Protein AF-A0AAP4F6T9-F1 (afdb_monomer_lite)

Sequence (66 aa):
MATLSVREIEQRVTQIAEQDEFGDDLLFDLLLAYGRAQSNVTRLRNGSYNVAEDPSRDYAQKNIVY

Structure (mmCIF, N/CA/C/O backbone):
data_AF-A0AAP4F6T9-F1
#
_entry.id   AF-A0AAP4F6T9-F1
#
loop_
_atom_site.group_PDB
_atom_site.id
_atom_site.type_symbol
_atom_site.label_atom_id
_atom_site.label_alt_id
_atom_site.label_comp_id
_atom_site.label_asym_id
_atom_site.label_entity_id
_atom_site.label_seq_id
_atom_site.pdbx_PDB_ins_code
_atom_site.Cartn_x
_atom_site.Cartn_y
_atom_site.Cartn_z
_atom_site.occupancy
_atom_site.B_iso_or_equiv
_atom_site.auth_seq_id
_atom_site.auth_comp_id
_atom_site.auth_asym_id
_atom_site.auth_atom_id
_atom_site.pdbx_PDB_model_num
ATOM 1 N N . MET A 1 1 ? -3.908 -10.401 6.439 1.00 58.69 1 MET A N 1
ATOM 2 C CA . MET A 1 1 ? -3.889 -8.926 6.318 1.00 58.69 1 MET A CA 1
ATOM 3 C C . MET A 1 1 ? -4.529 -8.382 7.571 1.00 58.69 1 MET A C 1
ATOM 5 O O . MET A 1 1 ? -5.596 -8.872 7.915 1.00 58.69 1 MET A O 1
ATOM 9 N N . ALA A 1 2 ? -3.870 -7.466 8.279 1.00 62.75 2 ALA A N 1
ATOM 10 C CA . ALA A 1 2 ? -4.523 -6.770 9.381 1.00 62.75 2 ALA A CA 1
ATOM 11 C C . ALA A 1 2 ? -5.604 -5.859 8.786 1.00 62.75 2 ALA A C 1
ATOM 13 O O . ALA A 1 2 ? -5.342 -5.148 7.816 1.00 62.75 2 ALA A O 1
ATOM 14 N N . THR A 1 3 ? -6.823 -5.936 9.306 1.00 80.12 3 THR A N 1
ATOM 15 C CA . THR A 1 3 ? -7.919 -5.058 8.897 1.00 80.12 3 THR A CA 1
ATOM 16 C C . THR A 1 3 ? -7.704 -3.702 9.553 1.00 80.12 3 THR A C 1
ATOM 18 O O . THR A 1 3 ? -7.826 -3.594 10.770 1.00 80.12 3 THR A O 1
ATOM 21 N N . LEU A 1 4 ? -7.341 -2.697 8.759 1.00 87.12 4 LEU A N 1
ATOM 22 C CA . LEU A 1 4 ? -7.275 -1.315 9.222 1.00 87.12 4 LEU A CA 1
ATOM 23 C C . LEU A 1 4 ? -8.686 -0.738 9.281 1.00 87.12 4 LEU A C 1
ATOM 25 O O . LEU A 1 4 ? -9.501 -0.974 8.386 1.00 87.12 4 LEU A O 1
ATOM 29 N N . SER A 1 5 ? -8.969 0.030 10.324 1.00 93.56 5 SER A N 1
ATOM 30 C CA . SER A 1 5 ? -10.145 0.888 10.358 1.00 93.56 5 SER A CA 1
ATOM 31 C C . SER A 1 5 ? -9.989 2.044 9.368 1.00 93.56 5 SER A C 1
ATOM 33 O O . SER A 1 5 ? -8.880 2.473 9.050 1.00 93.56 5 SER A O 1
ATOM 35 N N . VAL A 1 6 ? -11.116 2.589 8.907 1.00 93.00 6 VAL A N 1
ATOM 36 C CA . VAL A 1 6 ? -11.127 3.753 8.003 1.00 93.00 6 VAL A CA 1
ATOM 37 C C . VAL A 1 6 ? -10.367 4.932 8.617 1.00 93.00 6 VAL A C 1
ATOM 39 O O . VAL A 1 6 ? -9.544 5.544 7.947 1.00 93.00 6 VAL A O 1
ATOM 42 N N . ARG A 1 7 ? -10.545 5.167 9.923 1.00 95.62 7 ARG A N 1
ATOM 43 C CA . ARG A 1 7 ? -9.846 6.225 10.663 1.00 95.62 7 ARG A CA 1
ATOM 44 C C . ARG A 1 7 ? -8.322 6.062 10.653 1.00 95.62 7 ARG A C 1
ATOM 46 O O . ARG A 1 7 ? -7.600 7.049 10.559 1.00 95.62 7 ARG A O 1
ATOM 53 N N . GLU A 1 8 ? -7.820 4.832 10.760 1.00 95.00 8 GLU A N 1
ATOM 54 C CA . GLU A 1 8 ? -6.377 4.572 10.681 1.00 95.00 8 GLU A CA 1
ATOM 55 C C . GLU A 1 8 ? -5.826 4.835 9.280 1.00 95.00 8 GLU A C 1
ATOM 57 O O . GLU A 1 8 ? -4.703 5.318 9.152 1.00 95.00 8 GLU A O 1
ATOM 62 N N . ILE A 1 9 ? -6.601 4.533 8.235 1.00 94.75 9 ILE A N 1
ATOM 63 C CA . ILE A 1 9 ? -6.215 4.828 6.852 1.00 94.75 9 ILE A CA 1
ATOM 64 C C . ILE A 1 9 ? -6.173 6.342 6.641 1.00 94.75 9 ILE A C 1
ATOM 66 O O . ILE A 1 9 ? -5.168 6.847 6.153 1.00 94.75 9 ILE A O 1
ATOM 70 N N . GLU A 1 10 ? -7.212 7.068 7.062 1.00 95.81 10 GLU A N 1
ATOM 71 C CA . GLU A 1 10 ? -7.270 8.532 6.975 1.00 95.81 10 GLU A CA 1
ATOM 72 C C . GLU A 1 10 ? -6.056 9.177 7.644 1.00 95.81 10 GLU A C 1
ATOM 74 O O . GLU A 1 10 ? -5.357 9.961 7.013 1.00 95.81 10 GLU A O 1
ATOM 79 N N . GLN A 1 11 ? -5.736 8.779 8.878 1.00 96.25 11 GLN A N 1
ATOM 80 C CA . GLN A 1 11 ? -4.586 9.323 9.600 1.00 96.25 11 GLN A CA 1
ATOM 81 C C . GLN A 1 11 ? -3.263 9.105 8.850 1.00 96.25 11 GLN A C 1
ATOM 83 O O . GLN A 1 11 ? -2.429 10.006 8.795 1.00 96.25 11 GLN A O 1
ATOM 88 N N . ARG A 1 12 ? -3.062 7.916 8.273 1.00 95.06 12 ARG A N 1
ATOM 89 C CA . ARG A 1 12 ? -1.844 7.586 7.518 1.00 95.06 12 ARG A CA 1
ATOM 90 C C . ARG A 1 12 ? -1.760 8.347 6.199 1.00 95.06 12 ARG A C 1
ATOM 92 O O . ARG A 1 12 ? -0.678 8.766 5.815 1.00 95.06 12 ARG A O 1
ATOM 99 N N . VAL A 1 13 ? -2.886 8.527 5.512 1.00 95.19 13 VAL A N 1
ATOM 100 C CA . VAL A 1 13 ? -2.943 9.281 4.253 1.00 95.19 13 VAL A CA 1
ATOM 101 C C . VAL A 1 13 ? -2.725 10.773 4.501 1.00 95.19 13 VAL A C 1
ATOM 103 O O . VAL A 1 13 ? -1.996 11.396 3.736 1.00 95.19 13 VAL A O 1
ATOM 106 N N . THR A 1 14 ? -3.267 11.340 5.583 1.00 95.12 14 THR A N 1
ATOM 107 C CA . THR A 1 14 ? -3.033 12.747 5.949 1.00 95.12 14 THR A CA 1
ATOM 108 C C . THR A 1 14 ? -1.547 13.042 6.138 1.00 95.12 14 THR A C 1
ATOM 110 O O . THR A 1 14 ? -1.063 14.028 5.602 1.00 95.12 14 THR A O 1
ATOM 113 N N . GLN A 1 15 ? -0.796 12.152 6.797 1.00 92.56 15 GLN A N 1
ATOM 114 C CA . GLN A 1 15 ? 0.658 12.310 6.967 1.00 92.56 15 GLN A CA 1
ATOM 115 C C . GLN A 1 15 ? 1.429 12.348 5.639 1.00 92.56 15 GLN A C 1
ATOM 117 O O . GLN A 1 15 ? 2.484 12.969 5.555 1.00 92.56 15 GLN A O 1
ATOM 122 N N . ILE A 1 16 ? 0.924 11.671 4.605 1.00 93.25 16 ILE A N 1
ATOM 123 C CA . ILE A 1 16 ? 1.504 11.723 3.259 1.00 93.25 16 ILE A CA 1
ATOM 12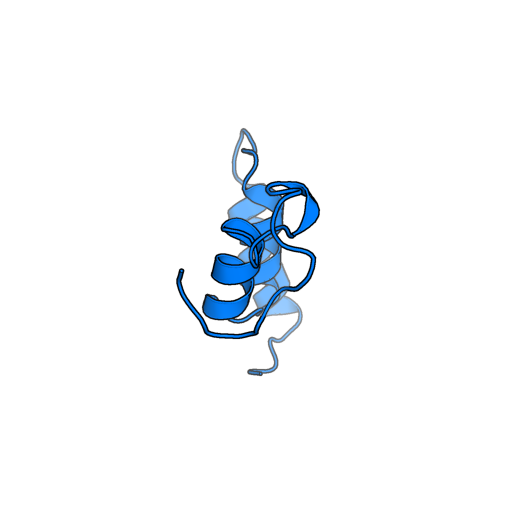4 C C . ILE A 1 16 ? 1.097 13.035 2.580 1.00 93.25 16 ILE A C 1
ATOM 126 O O . ILE A 1 16 ? 1.936 13.700 1.989 1.00 93.25 16 ILE A O 1
ATOM 130 N N . ALA A 1 17 ? -0.174 13.425 2.690 1.00 89.50 17 ALA A N 1
ATOM 131 C CA . ALA A 1 17 ? -0.731 14.612 2.042 1.00 89.50 17 ALA A CA 1
ATOM 132 C C . ALA A 1 17 ? -0.233 15.953 2.617 1.00 89.50 17 ALA A C 1
ATOM 134 O O . ALA A 1 17 ? -0.391 16.977 1.963 1.00 89.50 17 ALA A O 1
ATOM 135 N N . GLU A 1 18 ? 0.353 15.957 3.816 1.00 92.00 18 GLU A N 1
ATOM 136 C CA . GLU A 1 18 ? 1.000 17.129 4.431 1.00 92.00 18 GLU A CA 1
ATOM 137 C C . GLU A 1 18 ? 2.370 17.472 3.810 1.00 92.00 18 GLU A C 1
ATOM 139 O O . GLU A 1 18 ? 2.987 18.458 4.203 1.00 92.00 18 GLU A O 1
ATOM 144 N N . GLN A 1 19 ? 2.861 16.678 2.854 1.00 88.12 19 GLN A N 1
ATOM 145 C CA . GLN A 1 19 ? 4.097 16.963 2.123 1.00 88.12 19 GLN A CA 1
ATOM 146 C C . GLN A 1 19 ? 3.854 18.001 1.015 1.00 88.12 19 GLN A C 1
ATOM 148 O O . GLN A 1 19 ? 2.889 17.894 0.261 1.00 88.12 19 GLN A O 1
ATOM 153 N N . ASP A 1 20 ? 4.752 18.985 0.893 1.00 83.00 20 ASP A N 1
ATOM 154 C CA . ASP A 1 20 ? 4.639 20.076 -0.092 1.00 83.00 20 ASP A CA 1
ATOM 155 C C . ASP A 1 20 ? 4.879 19.617 -1.545 1.00 83.00 20 ASP A C 1
ATOM 157 O O . ASP A 1 20 ? 4.349 20.208 -2.487 1.00 83.00 20 ASP A O 1
ATOM 161 N N . GLU A 1 21 ? 5.661 18.551 -1.736 1.00 87.25 21 GLU A N 1
ATOM 162 C CA . GLU A 1 21 ? 5.959 17.953 -3.037 1.00 87.25 21 GLU A CA 1
ATOM 163 C C . GLU A 1 21 ? 5.888 16.427 -2.955 1.00 87.25 21 GLU A C 1
ATOM 165 O O . GLU A 1 21 ? 6.309 15.820 -1.969 1.00 87.25 21 GLU A O 1
ATOM 170 N N . PHE A 1 22 ? 5.392 15.799 -4.023 1.00 87.94 22 PHE A N 1
A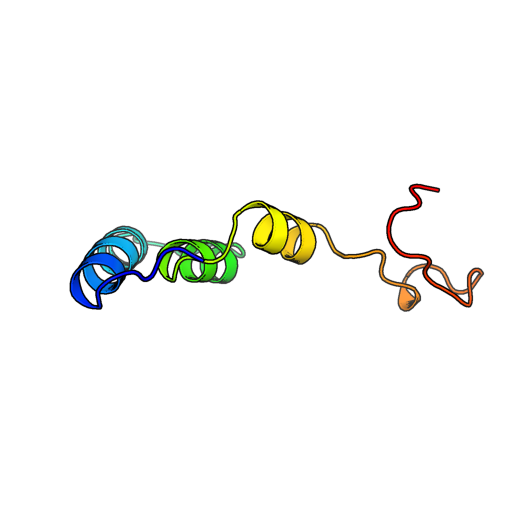TOM 171 C CA . PHE A 1 22 ? 5.301 14.347 -4.132 1.00 87.94 22 PHE A CA 1
ATOM 172 C C . PHE A 1 22 ? 6.325 13.819 -5.133 1.00 87.94 22 PHE A C 1
ATOM 174 O O . PHE A 1 22 ? 6.356 14.253 -6.285 1.00 87.94 22 PHE A O 1
ATOM 181 N N . GLY A 1 23 ? 7.135 12.855 -4.699 1.00 84.94 23 GLY A N 1
ATOM 182 C CA . GLY A 1 23 ? 8.052 12.130 -5.576 1.00 84.94 23 GLY A CA 1
ATOM 183 C C . GLY A 1 23 ? 7.383 10.972 -6.321 1.00 84.94 23 GLY A C 1
ATOM 184 O O . GLY A 1 23 ? 6.220 10.634 -6.085 1.00 84.94 23 GLY A O 1
ATOM 185 N N . ASP A 1 24 ? 8.170 10.291 -7.157 1.00 84.00 24 ASP A N 1
ATOM 186 C CA . ASP A 1 24 ? 7.754 9.111 -7.940 1.00 84.00 24 ASP A CA 1
ATOM 187 C C . ASP A 1 24 ? 7.235 7.944 -7.074 1.00 84.00 24 ASP A C 1
ATOM 189 O O . ASP A 1 24 ? 6.575 7.020 -7.554 1.00 84.00 24 ASP A O 1
ATOM 193 N N . ASP A 1 25 ? 7.503 8.008 -5.772 1.00 87.00 25 ASP A N 1
ATOM 194 C CA . ASP A 1 25 ? 7.183 6.979 -4.797 1.00 87.00 25 ASP A CA 1
ATOM 195 C C . ASP A 1 25 ? 5.803 7.102 -4.146 1.00 87.00 25 ASP A C 1
ATOM 197 O O . ASP A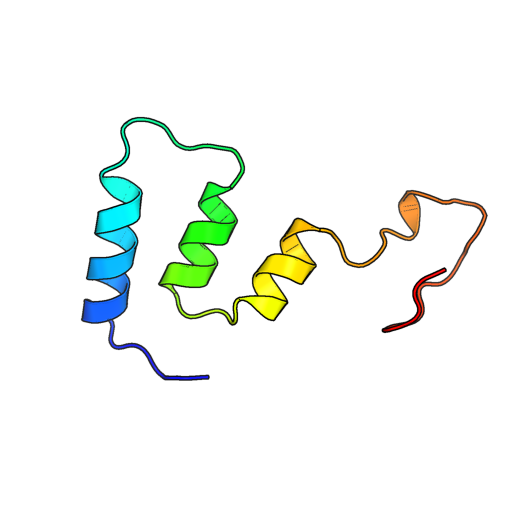 1 25 ? 5.387 6.176 -3.440 1.00 87.00 25 ASP A O 1
ATOM 201 N N . LEU A 1 26 ? 5.063 8.180 -4.432 1.00 89.94 26 LEU A N 1
ATOM 202 C CA . LEU A 1 26 ? 3.757 8.476 -3.831 1.00 89.94 26 LEU A CA 1
ATOM 203 C C . LEU A 1 26 ? 2.803 7.274 -3.863 1.00 89.94 26 LEU A C 1
ATOM 205 O O . LEU A 1 26 ? 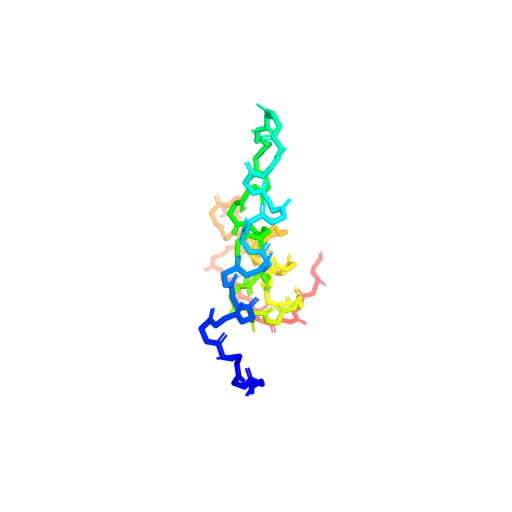2.118 6.967 -2.886 1.00 89.94 26 LEU A O 1
ATOM 209 N N . LEU A 1 27 ? 2.7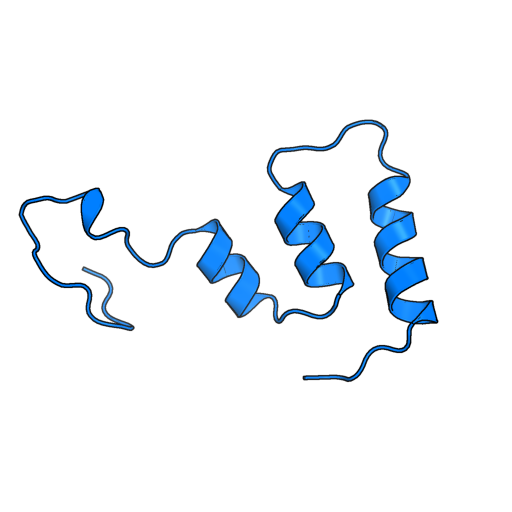65 6.558 -4.988 1.00 89.94 27 LEU A N 1
ATOM 210 C CA . LEU A 1 27 ? 1.911 5.384 -5.149 1.00 89.94 27 LEU A CA 1
ATOM 211 C C . LEU A 1 27 ? 2.238 4.288 -4.121 1.00 89.94 27 LEU A C 1
ATOM 213 O O . LEU A 1 27 ? 1.335 3.643 -3.585 1.00 89.94 27 LEU A O 1
ATOM 217 N N . PHE A 1 28 ? 3.519 4.060 -3.839 1.00 92.81 28 PHE A N 1
ATOM 218 C CA . PHE A 1 28 ? 3.961 3.038 -2.895 1.00 92.81 28 PHE A CA 1
ATOM 219 C C . PHE A 1 28 ? 3.655 3.435 -1.453 1.00 92.81 28 PHE A C 1
ATOM 221 O O . PHE A 1 28 ? 3.223 2.583 -0.673 1.00 92.81 28 PHE A O 1
ATOM 228 N N . ASP A 1 29 ? 3.804 4.715 -1.127 1.00 93.06 29 ASP A N 1
ATOM 229 C CA . ASP A 1 29 ? 3.486 5.250 0.196 1.00 93.06 29 ASP A CA 1
ATOM 230 C C . ASP A 1 29 ? 1.988 5.131 0.488 1.00 93.06 29 ASP A C 1
ATOM 232 O O . ASP A 1 29 ? 1.589 4.661 1.558 1.00 93.06 29 ASP A O 1
ATOM 236 N N . LEU A 1 30 ? 1.141 5.415 -0.506 1.00 94.19 30 LEU A N 1
ATOM 237 C CA . LEU A 1 30 ? -0.299 5.183 -0.406 1.00 94.19 30 LEU A CA 1
ATOM 238 C C . LEU A 1 30 ? -0.617 3.695 -0.213 1.00 94.19 30 LEU A C 1
ATOM 240 O O . LEU A 1 30 ? -1.377 3.338 0.685 1.00 94.19 30 LEU A O 1
ATOM 244 N N . LEU A 1 31 ? -0.016 2.788 -0.986 1.00 92.94 31 LEU A N 1
ATOM 245 C CA . LEU A 1 31 ? -0.250 1.347 -0.813 1.00 92.94 31 LEU A CA 1
ATOM 246 C C . LEU A 1 31 ? 0.098 0.867 0.607 1.00 92.94 31 LEU A C 1
ATOM 248 O O . LEU A 1 31 ? -0.630 0.041 1.170 1.00 92.94 31 LEU A O 1
ATOM 252 N N . LEU A 1 32 ? 1.170 1.396 1.202 1.00 93.69 32 LEU A N 1
ATOM 253 C CA . LEU A 1 32 ? 1.541 1.123 2.591 1.00 93.69 32 LEU A CA 1
ATOM 254 C C . LEU A 1 32 ? 0.522 1.705 3.581 1.00 93.69 32 LEU A C 1
ATOM 256 O O . LEU A 1 32 ? 0.110 1.000 4.507 1.00 93.69 32 LEU A O 1
ATOM 260 N N . ALA A 1 33 ? 0.054 2.938 3.365 1.00 94.50 33 ALA A N 1
ATOM 261 C CA . ALA A 1 33 ? -0.973 3.573 4.193 1.00 94.50 33 ALA A CA 1
ATOM 262 C C . ALA A 1 33 ? -2.281 2.762 4.224 1.00 94.50 33 ALA A C 1
ATOM 264 O O . ALA A 1 33 ? -2.856 2.560 5.296 1.00 94.50 33 ALA A O 1
ATOM 265 N N . TYR A 1 34 ? -2.683 2.193 3.083 1.00 93.31 34 TYR A N 1
ATOM 266 C CA . TYR A 1 34 ? -3.843 1.299 2.947 1.00 93.31 34 TYR A CA 1
ATOM 267 C C . TYR A 1 34 ? -3.602 -0.130 3.473 1.00 93.31 34 TYR A C 1
ATOM 269 O O . TYR A 1 34 ? -4.482 -0.990 3.396 1.00 93.31 34 TYR A O 1
ATOM 277 N N . GLY A 1 35 ? -2.420 -0.412 4.027 1.00 92.19 35 GLY A N 1
ATOM 278 C CA . GLY A 1 35 ? -2.124 -1.675 4.698 1.00 92.19 35 GLY A CA 1
ATOM 279 C C . GLY A 1 35 ? -1.645 -2.789 3.774 1.00 92.19 35 GLY A C 1
ATOM 280 O O . GLY A 1 35 ? -1.735 -3.969 4.141 1.00 92.19 35 GLY A O 1
ATOM 281 N N . ARG A 1 36 ? -1.114 -2.475 2.582 1.00 91.94 36 ARG A N 1
ATOM 282 C CA . ARG A 1 36 ? -0.354 -3.487 1.842 1.00 91.94 36 ARG A CA 1
AT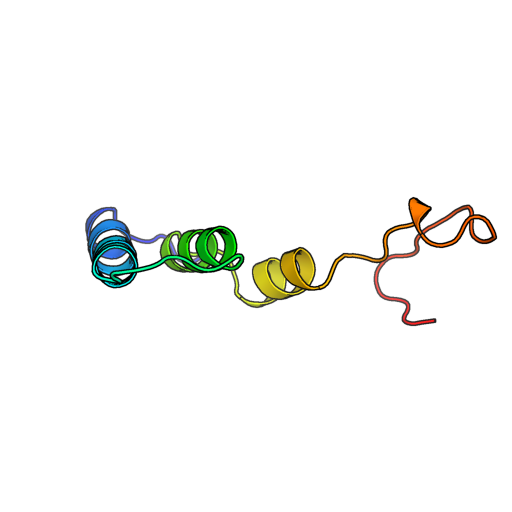OM 283 C C . ARG A 1 36 ? 0.922 -3.860 2.575 1.00 91.94 36 ARG A C 1
ATOM 285 O O . ARG A 1 36 ? 1.603 -3.039 3.172 1.00 91.94 36 ARG A O 1
ATOM 292 N N . ALA A 1 37 ? 1.236 -5.152 2.503 1.00 90.81 37 ALA A N 1
ATOM 293 C CA . ALA A 1 37 ? 2.463 -5.683 3.064 1.00 90.81 37 ALA A CA 1
ATOM 294 C C . ALA A 1 37 ? 3.668 -5.038 2.375 1.00 90.81 37 ALA A C 1
ATOM 296 O O . ALA A 1 37 ? 3.740 -5.032 1.143 1.00 90.81 37 ALA A O 1
ATOM 297 N N . GLN A 1 38 ? 4.625 -4.572 3.175 1.00 89.88 38 GLN A N 1
ATOM 298 C CA . GLN A 1 38 ? 5.850 -3.942 2.691 1.00 89.88 38 GLN A CA 1
ATOM 299 C C . GLN A 1 38 ? 6.573 -4.812 1.659 1.00 89.88 38 GLN A C 1
ATOM 301 O O . GLN A 1 38 ? 6.955 -4.314 0.612 1.00 89.88 38 GLN A O 1
ATOM 306 N N . SER A 1 39 ? 6.647 -6.129 1.873 1.00 86.81 39 SER A N 1
ATOM 307 C CA . SER A 1 39 ? 7.256 -7.071 0.922 1.00 86.81 39 SER A CA 1
ATOM 308 C C . SER A 1 39 ? 6.601 -7.073 -0.467 1.00 86.81 39 SER A C 1
ATOM 310 O O . SER A 1 39 ? 7.296 -7.227 -1.472 1.00 86.81 39 SER A O 1
ATOM 312 N N . ASN A 1 40 ? 5.282 -6.872 -0.552 1.00 86.31 40 ASN A N 1
ATOM 313 C CA . ASN A 1 40 ? 4.578 -6.762 -1.831 1.00 86.31 40 ASN A CA 1
ATOM 314 C C . ASN A 1 40 ? 4.853 -5.415 -2.502 1.00 86.31 40 ASN A C 1
ATOM 316 O O . ASN A 1 40 ? 5.039 -5.374 -3.715 1.00 86.31 40 ASN A O 1
ATOM 320 N N . VAL A 1 41 ? 4.896 -4.335 -1.719 1.00 89.75 41 VAL A N 1
ATOM 321 C CA . VAL A 1 41 ? 5.213 -2.988 -2.212 1.00 89.75 41 VAL A CA 1
ATOM 322 C C . VAL A 1 41 ? 6.654 -2.934 -2.722 1.00 89.75 41 VAL A C 1
ATOM 324 O O . VAL A 1 41 ? 6.885 -2.471 -3.832 1.00 89.75 41 VAL A O 1
ATOM 327 N N . THR A 1 42 ? 7.612 -3.506 -1.989 1.00 87.69 42 THR A N 1
ATOM 328 C CA . THR A 1 42 ? 9.015 -3.624 -2.414 1.00 87.69 42 THR A CA 1
ATOM 329 C C . THR A 1 42 ? 9.156 -4.433 -3.701 1.00 87.69 42 THR A C 1
ATOM 331 O O . THR A 1 42 ? 9.887 -4.026 -4.598 1.00 87.69 42 THR A O 1
ATOM 334 N N . ARG A 1 43 ? 8.432 -5.554 -3.839 1.00 82.19 43 ARG A N 1
ATOM 335 C CA . ARG A 1 43 ? 8.435 -6.340 -5.084 1.00 82.19 43 ARG A CA 1
ATOM 336 C C . ARG A 1 43 ? 7.840 -5.566 -6.263 1.00 82.19 43 ARG A C 1
ATOM 338 O O . ARG A 1 43 ? 8.317 -5.722 -7.379 1.00 82.19 43 ARG A O 1
ATOM 345 N N . LEU A 1 44 ? 6.796 -4.771 -6.029 1.00 83.62 44 LEU A N 1
ATOM 346 C CA . LEU A 1 44 ? 6.188 -3.936 -7.065 1.00 83.62 44 LEU A CA 1
ATOM 347 C C . LEU A 1 44 ? 7.145 -2.821 -7.505 1.00 83.62 44 LEU A C 1
ATOM 349 O O . LEU A 1 44 ? 7.322 -2.619 -8.699 1.00 83.62 44 LEU A O 1
ATOM 353 N N . ARG A 1 45 ? 7.792 -2.152 -6.544 1.00 82.69 45 ARG A N 1
ATOM 354 C CA . ARG A 1 45 ? 8.752 -1.067 -6.776 1.00 82.69 45 ARG A CA 1
ATOM 355 C C . ARG A 1 45 ? 9.984 -1.521 -7.550 1.00 82.69 45 ARG A C 1
ATOM 357 O O . ARG A 1 45 ? 10.398 -0.857 -8.487 1.00 82.69 45 ARG A O 1
ATOM 364 N N . ASN A 1 46 ? 10.553 -2.658 -7.165 1.00 80.75 46 ASN A N 1
ATOM 365 C CA . ASN A 1 46 ? 11.800 -3.151 -7.752 1.00 80.75 46 ASN A CA 1
ATOM 366 C C . ASN A 1 46 ? 11.571 -4.020 -8.999 1.00 80.75 46 ASN A C 1
ATOM 368 O O . ASN A 1 46 ? 12.526 -4.563 -9.544 1.00 80.75 46 ASN A O 1
ATOM 372 N N . GLY A 1 47 ? 10.311 -4.181 -9.419 1.00 66.44 47 GLY A N 1
ATOM 373 C CA . GLY A 1 47 ? 9.918 -5.094 -10.479 1.00 66.44 47 GLY A CA 1
ATOM 374 C C . GLY A 1 47 ? 10.003 -6.561 -10.049 1.00 66.44 47 GLY A C 1
ATOM 375 O O . GLY A 1 47 ? 10.984 -7.050 -9.491 1.00 66.44 47 GLY A O 1
ATOM 376 N N . SER A 1 48 ? 8.965 -7.324 -10.381 1.00 57.25 48 SER A N 1
ATOM 377 C CA . SER A 1 48 ? 9.218 -8.722 -10.734 1.00 57.25 48 SER A CA 1
ATOM 378 C C . SER A 1 48 ? 9.854 -8.651 -12.119 1.00 57.25 48 SER A C 1
ATOM 380 O O . SER A 1 48 ? 9.225 -8.056 -12.987 1.00 57.25 48 SER A O 1
ATOM 382 N N . TYR A 1 49 ? 11.073 -9.176 -12.279 1.00 53.66 49 TYR A N 1
ATOM 383 C CA . TYR A 1 49 ? 11.837 -9.285 -13.534 1.00 53.66 49 TYR A CA 1
ATOM 384 C C . TYR A 1 49 ? 10.956 -9.118 -14.787 1.00 53.66 49 TYR A C 1
ATOM 386 O O . TYR A 1 49 ? 10.111 -9.973 -15.078 1.00 53.66 49 TYR A O 1
ATOM 394 N N . ASN A 1 50 ? 11.100 -7.990 -15.483 1.00 53.59 50 ASN A N 1
ATOM 395 C CA . ASN A 1 50 ? 10.339 -7.716 -16.690 1.00 53.59 50 ASN A CA 1
ATOM 396 C C . ASN A 1 50 ? 10.931 -8.555 -17.829 1.00 53.59 50 ASN A C 1
ATOM 398 O O . ASN A 1 50 ? 12.014 -8.262 -18.319 1.00 53.59 50 ASN A O 1
ATOM 402 N N . VAL A 1 51 ? 10.235 -9.612 -18.250 1.00 51.06 51 VAL A N 1
ATOM 403 C CA . VAL A 1 51 ? 10.669 -10.484 -19.363 1.00 51.06 51 VAL A CA 1
ATOM 404 C C . VAL A 1 51 ? 10.863 -9.680 -20.657 1.00 51.06 51 VAL A C 1
ATOM 406 O O . VAL A 1 51 ? 11.671 -10.043 -21.499 1.00 51.06 51 VAL A O 1
ATOM 409 N N . ALA A 1 52 ? 10.177 -8.541 -20.795 1.00 52.75 52 ALA A N 1
ATOM 410 C CA . ALA A 1 52 ? 10.318 -7.661 -21.951 1.00 52.75 52 ALA A CA 1
ATOM 411 C C . ALA A 1 52 ? 11.641 -6.868 -21.987 1.00 52.75 52 ALA A C 1
ATOM 413 O O . ALA A 1 52 ? 11.967 -6.311 -23.032 1.00 52.75 52 ALA A O 1
ATOM 414 N N . GLU A 1 53 ? 12.393 -6.792 -20.883 1.00 57.12 53 GLU A N 1
ATOM 415 C CA . GLU A 1 53 ? 13.696 -6.108 -20.835 1.00 57.12 53 GLU A CA 1
ATOM 416 C C . GLU A 1 53 ? 14.852 -6.976 -21.361 1.00 57.12 53 GLU A C 1
ATOM 418 O O . GLU A 1 53 ? 15.879 -6.435 -21.765 1.00 57.12 53 GLU A O 1
ATOM 423 N N . ASP A 1 54 ? 14.681 -8.302 -21.413 1.00 57.56 54 ASP A N 1
ATOM 424 C CA . ASP A 1 54 ? 15.668 -9.239 -21.958 1.00 57.56 54 ASP A CA 1
ATOM 425 C C . ASP A 1 54 ? 15.020 -10.160 -23.011 1.00 57.56 54 ASP A C 1
ATOM 427 O O . ASP A 1 54 ? 14.515 -11.234 -22.676 1.00 57.56 54 ASP A O 1
ATOM 431 N N . PRO A 1 55 ? 15.072 -9.783 -24.306 1.00 60.94 55 PRO A N 1
ATOM 432 C CA . PRO A 1 55 ? 14.522 -10.581 -25.403 1.00 60.94 55 PRO A CA 1
ATOM 433 C C . PRO A 1 55 ? 15.162 -11.966 -25.566 1.00 60.94 55 PRO A C 1
ATOM 435 O O . PRO A 1 55 ? 14.686 -12.757 -26.374 1.00 60.94 55 PRO A O 1
ATOM 438 N N . SER A 1 56 ? 16.266 -12.262 -24.867 1.00 66.12 56 SER A N 1
ATOM 439 C CA . SER A 1 56 ? 16.920 -13.573 -24.919 1.00 66.12 56 SER A CA 1
ATOM 440 C C . SER A 1 56 ? 16.267 -14.616 -24.006 1.00 66.12 56 SER A C 1
ATOM 442 O O . SER A 1 56 ? 16.631 -15.795 -24.060 1.00 66.12 56 SER A O 1
ATOM 444 N N . ARG A 1 57 ? 15.307 -14.206 -23.165 1.00 59.31 57 ARG A N 1
ATOM 445 C CA . ARG A 1 57 ? 14.632 -15.072 -22.197 1.00 59.31 57 ARG A CA 1
ATOM 446 C C . ARG A 1 57 ? 13.121 -14.987 -22.369 1.00 59.31 57 ARG A C 1
ATOM 448 O O . ARG A 1 57 ? 12.489 -14.048 -21.917 1.00 59.31 57 ARG A O 1
ATOM 455 N N . ASP A 1 58 ? 12.532 -16.032 -22.938 1.00 53.75 58 ASP A N 1
ATOM 456 C CA . ASP A 1 58 ? 11.087 -16.097 -23.215 1.00 53.75 58 ASP A CA 1
ATOM 457 C C . ASP A 1 58 ? 10.210 -16.400 -21.982 1.00 53.75 58 ASP A C 1
ATOM 459 O O . ASP A 1 58 ? 8.984 -16.479 -22.087 1.00 53.75 58 ASP A O 1
ATOM 463 N N . TYR A 1 59 ? 10.798 -16.622 -20.800 1.00 55.09 59 TYR A N 1
ATOM 464 C CA . TYR A 1 59 ? 10.054 -17.045 -19.612 1.00 55.09 59 TYR A CA 1
ATOM 465 C C . TYR A 1 59 ? 10.609 -16.462 -18.304 1.00 55.09 59 TYR A C 1
ATOM 467 O O . TYR A 1 59 ? 11.816 -16.424 -18.077 1.00 55.09 59 TYR A O 1
ATOM 475 N N . ALA A 1 60 ? 9.706 -16.067 -17.397 1.00 55.06 60 ALA A N 1
ATOM 476 C CA . ALA A 1 60 ? 10.031 -15.713 -16.013 1.00 55.06 60 ALA A CA 1
ATOM 477 C C . ALA A 1 60 ? 9.663 -16.852 -15.057 1.00 55.06 60 ALA A C 1
ATOM 479 O O . ALA A 1 60 ? 8.515 -17.301 -15.020 1.00 55.06 60 ALA A O 1
ATOM 480 N N . GLN A 1 61 ? 10.617 -17.266 -14.217 1.00 51.34 61 GLN A N 1
ATOM 481 C CA . GLN A 1 61 ? 10.378 -18.235 -13.149 1.00 51.34 61 GLN A CA 1
ATOM 482 C C . GLN A 1 61 ? 10.354 -17.545 -11.780 1.00 51.34 61 GLN A C 1
ATOM 484 O O . GLN A 1 61 ? 11.291 -16.862 -11.369 1.00 51.34 61 GLN A O 1
ATOM 489 N N . LYS A 1 62 ? 9.252 -17.728 -11.048 1.00 50.84 62 LYS A N 1
ATOM 490 C CA . LYS A 1 62 ? 9.048 -17.139 -9.719 1.00 50.84 62 LYS A CA 1
ATOM 491 C C . LYS A 1 62 ? 10.108 -17.654 -8.731 1.00 50.84 62 LYS A C 1
ATOM 493 O O . LYS A 1 62 ? 10.225 -18.861 -8.549 1.00 50.84 62 LYS A O 1
ATOM 498 N N . ASN A 1 63 ? 10.778 -16.731 -8.032 1.00 46.38 63 ASN A N 1
ATOM 499 C CA . ASN A 1 63 ? 11.795 -16.971 -6.989 1.00 46.38 63 ASN A CA 1
ATOM 500 C C . ASN A 1 63 ? 13.168 -17.495 -7.460 1.00 46.38 63 ASN A C 1
ATOM 502 O O . ASN A 1 63 ? 13.893 -18.061 -6.645 1.00 46.38 63 ASN A O 1
ATOM 506 N N . ILE A 1 64 ? 13.554 -17.293 -8.721 1.00 52.28 64 ILE A N 1
ATOM 507 C CA . ILE A 1 64 ? 14.938 -17.526 -9.159 1.00 52.28 64 ILE A CA 1
ATOM 508 C C . ILE A 1 64 ? 15.598 -16.173 -9.425 1.00 52.28 64 ILE A C 1
ATOM 510 O O . ILE A 1 64 ? 15.064 -15.360 -10.175 1.00 52.28 64 ILE A O 1
ATOM 514 N N . VAL A 1 65 ? 16.732 -15.927 -8.766 1.00 50.69 65 VAL A N 1
ATOM 515 C CA . VAL A 1 65 ? 17.628 -14.807 -9.076 1.00 50.69 65 VAL A CA 1
ATOM 516 C C . VAL A 1 65 ? 18.668 -15.364 -10.044 1.00 50.69 65 VAL A C 1
ATOM 518 O O . VAL A 1 65 ? 19.397 -16.283 -9.673 1.00 50.69 65 VAL A O 1
ATOM 521 N N . TYR A 1 66 ? 18.656 -14.877 -11.283 1.00 55.00 66 TYR A N 1
ATOM 522 C CA . TYR A 1 66 ? 19.660 -15.191 -12.302 1.00 55.00 66 TYR A CA 1
ATOM 523 C C . TYR A 1 66 ? 20.790 -14.170 -12.276 1.00 55.00 66 TYR A C 1
ATOM 525 O O . TYR A 1 66 ? 20.488 -12.991 -11.978 1.00 55.00 66 TYR A O 1
#

pLDDT: mean 78.68, std 16.83, range [46.38, 96.25]

Radius of gyration: 16.17 Å; chains: 1; bounding box: 31×38×36 Å

Foldseek 3Di:
DDDDDPVQLVVQVVVLVPDPDDDPCSVLSNCVSNPDDPVVSVCVVVDPPDCVVDVVDPDRDPPDDD

Secondary structure (DSSP, 8-state):
-----HHHHHHHHHHHHT-SS--TTHHHHHHHHTT--HHHHHHHHT-S--GGG-TT-----TT---

Organism: NCBI:txid43769